Protein AF-A0AAW8RP45-F1 (afdb_monomer)

Mean predicted aligned error: 4.61 Å

Solvent-accessible surface area (backbone atoms only — not comparable to full-atom values): 5980 Å² total; per-residue (Å²): 107,70,71,54,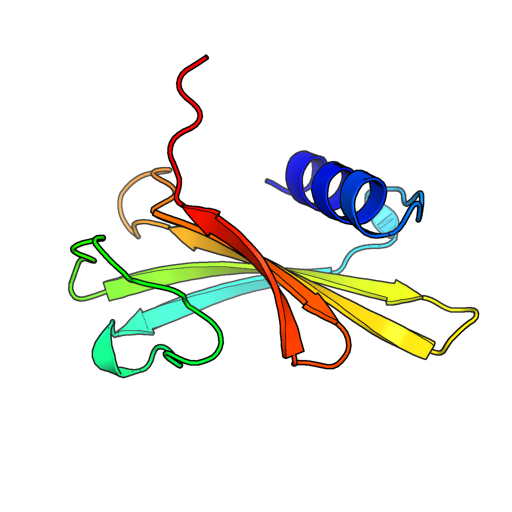44,49,48,51,46,27,76,78,70,68,51,86,78,58,79,88,65,50,47,78,50,75,49,76,45,48,52,89,74,57,56,66,84,67,50,83,55,91,87,62,89,73,60,70,58,33,26,37,42,38,37,38,38,64,43,86,86,82,69,45,45,35,36,34,38,37,36,26,44,76,89,49,93,50,53,60,30,36,34,34,26,49,74,88,36,67,78,47,72,47,68,56,75,80,92,125

Radius of gyration: 13.33 Å; Cα contacts (8 Å, |Δi|>4): 175; chains: 1; bounding box: 32×31×35 Å

Secondary structure (DSSP, 8-state):
-HHHHHHHHHHHH-----GGG-EEEEEEEEGGGS-TTTS--TT----SEEEEEEEEEE-TTT--EEEEEEEEESSSS-EEEEEEEETTEEEEEEES----

Sequence (100 aa):
MLHQAINILKEQTGIETIETDWGFESVTAEREELDPAIIQLSNTKLPALVMTHLYVYVDQKSGKDYVVYFLMDIHSEYEFTRGLLIEGKLQWYSNGESND

Structure (mmCIF, N/CA/C/O backbone):
data_AF-A0AAW8RP45-F1
#
_entry.id   AF-A0AAW8RP45-F1
#
loop_
_atom_site.group_PDB
_atom_site.id
_atom_site.type_symbol
_atom_site.label_atom_id
_atom_site.label_alt_id
_atom_site.label_comp_id
_atom_site.label_asym_id
_atom_site.label_entity_id
_atom_site.label_seq_id
_atom_site.pdbx_PDB_ins_code
_atom_site.Cartn_x
_atom_site.Cartn_y
_atom_site.Cartn_z
_atom_site.occupancy
_atom_site.B_iso_or_equiv
_atom_site.auth_seq_id
_atom_site.auth_comp_id
_atom_site.auth_asym_id
_atom_site.auth_atom_id
_atom_site.pdbx_PDB_model_num
ATOM 1 N N . MET A 1 1 ? 8.775 6.023 2.899 1.00 90.00 1 MET A N 1
ATOM 2 C CA . MET A 1 1 ? 7.543 5.314 2.501 1.00 90.00 1 MET A CA 1
ATOM 3 C C . MET A 1 1 ? 6.506 5.232 3.631 1.00 90.00 1 MET A C 1
ATOM 5 O O . MET A 1 1 ? 5.435 5.773 3.426 1.00 90.00 1 MET A O 1
ATOM 9 N N . LEU A 1 2 ? 6.785 4.688 4.833 1.00 95.56 2 LEU A N 1
ATOM 10 C CA . LEU A 1 2 ? 5.771 4.590 5.920 1.00 95.56 2 LEU A CA 1
ATOM 11 C C . LEU A 1 2 ? 5.042 5.913 6.238 1.00 95.56 2 LEU A C 1
ATOM 13 O O . LEU A 1 2 ? 3.820 5.961 6.221 1.00 95.56 2 LEU A O 1
ATOM 17 N N . HIS A 1 3 ? 5.776 7.010 6.447 1.00 96.19 3 HIS A N 1
ATOM 18 C CA . HIS A 1 3 ? 5.174 8.336 6.651 1.00 96.19 3 HIS A CA 1
ATOM 19 C C . HIS A 1 3 ? 4.255 8.770 5.496 1.00 96.19 3 HIS A C 1
ATOM 21 O O . HIS A 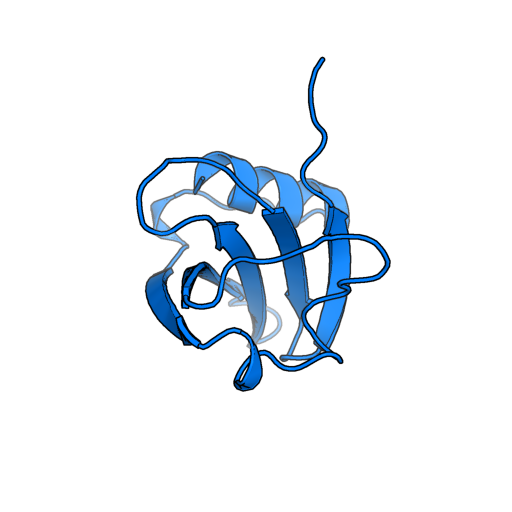1 3 ? 3.225 9.397 5.721 1.00 96.19 3 HIS A O 1
ATOM 27 N N . GLN A 1 4 ? 4.607 8.417 4.257 1.00 95.38 4 GLN A N 1
ATOM 28 C CA . GLN A 1 4 ? 3.756 8.689 3.101 1.00 95.38 4 GLN A CA 1
ATOM 29 C C . GLN A 1 4 ? 2.508 7.803 3.122 1.00 95.38 4 GLN A C 1
ATOM 31 O O . GLN A 1 4 ? 1.434 8.300 2.821 1.00 95.38 4 GLN A O 1
ATOM 36 N N . ALA A 1 5 ? 2.612 6.534 3.536 1.00 96.94 5 ALA A N 1
ATOM 37 C CA . ALA A 1 5 ? 1.451 5.659 3.709 1.00 96.94 5 ALA A CA 1
ATOM 38 C C . ALA A 1 5 ? 0.464 6.208 4.745 1.00 96.94 5 ALA A C 1
ATOM 40 O O . ALA A 1 5 ? -0.735 6.271 4.476 1.00 96.94 5 ALA A O 1
ATOM 41 N N . ILE A 1 6 ? 0.980 6.683 5.884 1.00 97.88 6 ILE A N 1
ATOM 42 C CA . ILE A 1 6 ? 0.185 7.349 6.923 1.00 97.88 6 ILE A CA 1
ATOM 43 C C . ILE A 1 6 ? -0.526 8.578 6.344 1.00 97.88 6 ILE A C 1
ATOM 45 O O . ILE A 1 6 ? -1.731 8.741 6.537 1.00 97.88 6 ILE A O 1
ATOM 49 N N . ASN A 1 7 ? 0.195 9.418 5.595 1.00 97.44 7 ASN A N 1
ATOM 50 C CA . ASN A 1 7 ? -0.386 10.608 4.975 1.00 97.44 7 ASN A CA 1
ATOM 51 C C . ASN A 1 7 ? -1.450 10.256 3.929 1.00 97.44 7 ASN A C 1
ATOM 53 O O . ASN A 1 7 ? -2.532 10.828 3.971 1.00 97.44 7 ASN A O 1
ATOM 57 N N . ILE A 1 8 ? -1.196 9.281 3.052 1.00 97.06 8 ILE A N 1
ATOM 58 C CA . ILE A 1 8 ? -2.164 8.817 2.046 1.00 97.06 8 ILE A CA 1
ATOM 59 C C . ILE A 1 8 ? -3.433 8.315 2.734 1.00 97.06 8 ILE A C 1
ATOM 61 O O . ILE A 1 8 ? -4.531 8.728 2.366 1.00 97.06 8 ILE A O 1
ATOM 65 N N . LEU A 1 9 ? -3.311 7.469 3.764 1.00 97.50 9 LEU A N 1
ATOM 66 C CA . LEU A 1 9 ? -4.478 6.986 4.500 1.00 97.50 9 LEU A CA 1
ATOM 67 C C . LEU A 1 9 ? -5.272 8.155 5.092 1.00 97.50 9 LEU A C 1
ATOM 69 O O . LEU A 1 9 ? -6.492 8.221 4.919 1.00 97.50 9 LEU A O 1
ATOM 73 N N . LYS A 1 10 ? -4.585 9.092 5.751 1.00 97.56 10 LYS A N 1
ATOM 74 C CA . LYS A 1 10 ? -5.207 10.267 6.362 1.00 97.56 10 LYS A CA 1
ATOM 75 C C . LYS A 1 10 ? -5.910 11.144 5.330 1.00 97.56 10 LYS A C 1
ATOM 77 O O . LYS A 1 10 ? -7.045 11.545 5.557 1.00 97.56 10 LYS A O 1
ATOM 82 N N . GLU A 1 11 ? -5.277 11.426 4.200 1.00 97.00 11 GLU A N 1
ATOM 83 C CA . GLU A 1 11 ? -5.844 12.271 3.147 1.00 97.00 11 GLU A CA 1
ATOM 84 C C . GLU A 1 11 ? -7.057 11.625 2.474 1.00 97.00 11 GLU A C 1
ATOM 86 O O . GLU A 1 11 ? -8.038 12.311 2.196 1.00 97.00 11 GLU A O 1
ATOM 91 N N . GLN A 1 12 ? -7.019 10.309 2.241 1.00 96.69 12 GLN A N 1
ATOM 92 C CA . GLN A 1 12 ? -8.093 9.607 1.536 1.00 96.69 12 GLN A CA 1
ATOM 93 C C . GLN A 1 12 ? -9.258 9.194 2.443 1.00 96.69 12 GLN A C 1
ATOM 95 O O . GLN A 1 12 ? -10.376 9.022 1.961 1.00 96.69 12 GLN A O 1
ATOM 100 N N . THR A 1 13 ? -9.026 9.012 3.747 1.00 95.19 13 THR A N 1
ATOM 101 C CA . THR A 1 13 ? -10.037 8.437 4.659 1.00 95.19 13 THR A CA 1
ATOM 102 C C . THR A 1 13 ? -10.301 9.270 5.914 1.00 95.19 13 THR A C 1
ATOM 104 O O . THR A 1 13 ? -11.293 9.036 6.602 1.00 95.19 13 THR A O 1
ATOM 107 N N . GLY A 1 14 ? -9.436 10.238 6.234 1.00 95.75 14 GLY A N 1
ATOM 108 C CA . GLY A 1 14 ? -9.484 11.011 7.478 1.00 95.75 14 GLY A CA 1
ATOM 109 C C . GLY A 1 14 ? -8.987 10.256 8.716 1.00 95.75 14 GLY A C 1
ATOM 110 O O . GLY A 1 14 ? -9.056 10.802 9.816 1.00 95.75 14 GLY A O 1
ATOM 111 N N . ILE A 1 15 ? -8.504 9.017 8.568 1.00 95.81 15 ILE A N 1
ATOM 112 C CA . ILE A 1 15 ? -8.008 8.205 9.684 1.00 95.81 15 ILE A CA 1
ATOM 113 C C . ILE A 1 15 ? -6.588 8.645 10.047 1.00 95.81 15 ILE A C 1
ATOM 115 O O . ILE A 1 15 ? -5.678 8.617 9.220 1.00 95.81 15 ILE A O 1
ATOM 119 N N . GLU A 1 16 ? -6.395 9.025 11.307 1.00 95.56 16 GLU A N 1
ATOM 120 C CA . GLU A 1 16 ? -5.077 9.321 11.864 1.00 95.56 16 GLU A CA 1
ATOM 121 C C . GLU A 1 16 ? -4.497 8.075 12.534 1.00 95.56 16 GLU A C 1
ATOM 123 O O . GLU A 1 16 ? -5.168 7.419 13.330 1.00 95.56 16 GLU A O 1
ATOM 128 N N . THR A 1 17 ? -3.245 7.761 12.208 1.00 96.00 17 THR A N 1
ATOM 129 C CA . THR A 1 17 ? -2.504 6.608 12.735 1.00 96.00 17 THR A CA 1
ATOM 130 C C . THR A 1 17 ? -1.080 7.021 13.083 1.00 96.00 17 THR A C 1
ATOM 132 O O . THR A 1 17 ? -0.589 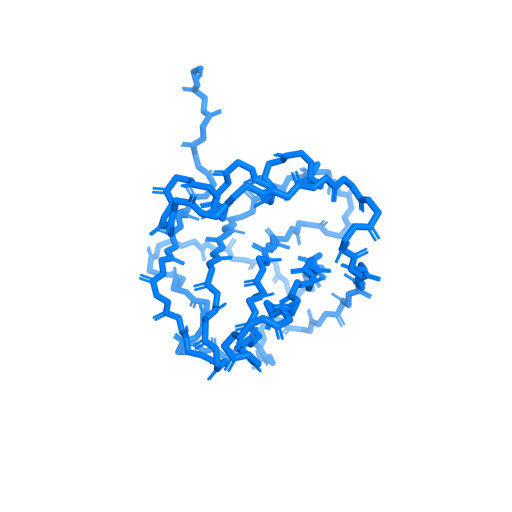8.058 12.6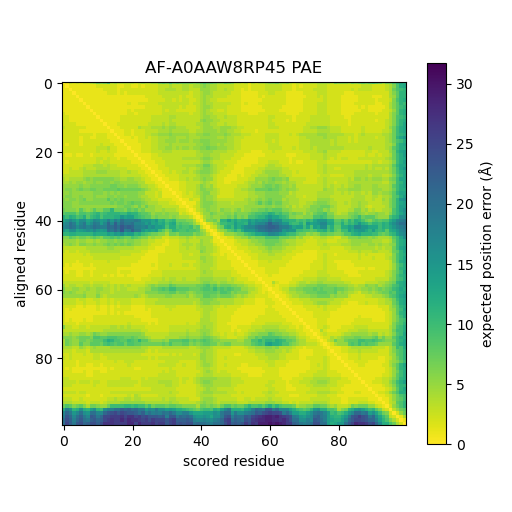25 1.00 96.00 17 THR A O 1
ATOM 135 N N . ILE A 1 18 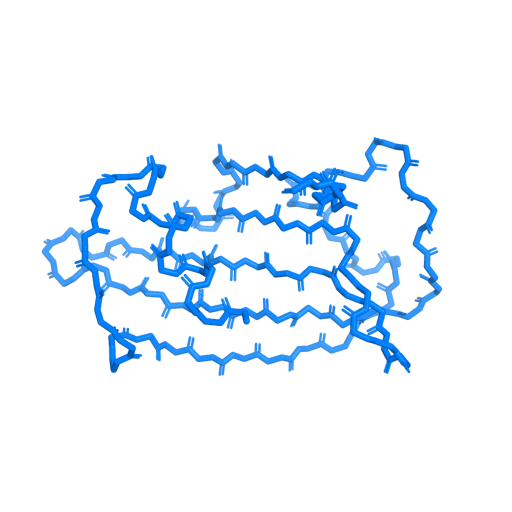? -0.418 6.209 13.898 1.00 95.69 18 ILE A N 1
ATOM 136 C CA . ILE A 1 18 ? 1.004 6.334 14.223 1.00 95.69 18 ILE A CA 1
ATOM 137 C C . ILE A 1 18 ? 1.779 5.145 13.657 1.00 95.69 18 ILE A C 1
ATOM 139 O O . ILE A 1 18 ? 1.201 4.119 13.320 1.00 95.69 18 ILE A O 1
ATOM 143 N N . GLU A 1 19 ? 3.105 5.256 13.576 1.00 95.62 19 GLU A N 1
ATOM 144 C CA . GLU A 1 19 ? 3.963 4.235 12.954 1.00 95.62 19 GLU A CA 1
ATOM 145 C C . GLU A 1 19 ? 3.755 2.817 13.507 1.00 95.62 19 GLU A C 1
ATOM 147 O O . GLU A 1 19 ? 3.800 1.850 12.752 1.00 95.62 19 GLU A O 1
ATOM 152 N N . THR A 1 20 ? 3.490 2.681 14.810 1.00 96.25 20 THR A N 1
ATOM 153 C CA . THR A 1 20 ? 3.310 1.378 15.471 1.00 96.25 20 THR A CA 1
ATOM 154 C C . THR A 1 20 ? 2.005 0.672 15.115 1.00 96.25 20 THR A C 1
ATOM 156 O O . THR A 1 20 ? 1.850 -0.498 15.453 1.00 96.25 20 THR A O 1
ATOM 159 N N . ASP A 1 21 ? 1.071 1.363 14.458 1.00 95.94 21 ASP A N 1
ATOM 160 C CA . ASP A 1 21 ? -0.208 0.787 14.033 1.00 95.94 21 ASP A CA 1
ATOM 161 C C . ASP A 1 21 ? -0.079 -0.043 12.745 1.00 95.94 21 ASP A C 1
ATOM 163 O O . ASP A 1 21 ? -1.024 -0.732 12.359 1.00 95.94 21 ASP A O 1
ATOM 167 N N . TRP A 1 22 ? 1.069 0.034 12.064 1.00 97.62 22 TRP A N 1
ATOM 168 C CA . TRP A 1 22 ? 1.246 -0.488 10.714 1.00 97.62 22 TRP A CA 1
ATOM 169 C C . TRP A 1 22 ? 2.106 -1.748 10.668 1.00 97.62 22 TRP A C 1
ATOM 171 O O . TRP A 1 22 ? 3.187 -1.824 11.253 1.00 97.62 22 TRP A O 1
ATOM 181 N N . GLY A 1 23 ? 1.648 -2.716 9.879 1.00 97.56 23 GLY A N 1
ATOM 182 C CA . GLY A 1 23 ? 2.474 -3.795 9.352 1.00 97.56 23 GLY A CA 1
ATOM 183 C C . GLY A 1 23 ? 3.194 -3.359 8.076 1.00 97.56 23 GLY A C 1
ATOM 184 O O . GLY A 1 23 ? 2.713 -2.492 7.344 1.00 97.56 23 GLY A O 1
ATOM 185 N N . PHE A 1 24 ? 4.339 -3.978 7.799 1.00 97.06 24 PHE A N 1
ATOM 186 C CA . PHE A 1 24 ? 5.098 -3.756 6.573 1.00 97.06 24 PHE A CA 1
ATOM 187 C C . PHE A 1 24 ? 5.539 -5.082 5.959 1.00 97.06 24 PHE A C 1
ATOM 189 O O . PHE A 1 24 ? 6.125 -5.921 6.643 1.00 97.06 24 PHE A O 1
ATOM 196 N N . GLU A 1 25 ? 5.313 -5.220 4.657 1.00 96.31 25 GLU A N 1
ATOM 197 C CA . GLU A 1 25 ? 5.800 -6.325 3.839 1.00 96.31 25 GLU A CA 1
ATOM 198 C C . GLU A 1 25 ? 6.398 -5.785 2.536 1.00 96.31 25 GLU A C 1
ATOM 200 O O . GLU A 1 25 ? 6.008 -4.729 2.041 1.00 96.31 25 GLU A O 1
ATOM 205 N N . SER A 1 26 ? 7.362 -6.508 1.970 1.00 94.44 26 SER A N 1
ATOM 206 C CA . SER A 1 26 ? 7.923 -6.194 0.656 1.00 94.44 26 SER A CA 1
ATOM 207 C C . SER A 1 26 ? 8.039 -7.466 -0.165 1.00 94.44 26 SER A C 1
ATOM 209 O O . SER A 1 26 ? 8.530 -8.484 0.329 1.00 94.44 26 SER A O 1
ATOM 211 N N . VAL A 1 27 ? 7.554 -7.413 -1.403 1.00 93.38 27 VAL A N 1
ATOM 212 C CA . VAL A 1 27 ? 7.482 -8.566 -2.303 1.00 93.38 27 VAL A CA 1
ATOM 213 C C . VAL A 1 27 ? 8.017 -8.177 -3.671 1.00 93.38 27 VAL A C 1
ATOM 215 O O . VAL A 1 27 ? 7.671 -7.130 -4.212 1.00 93.38 27 VAL A O 1
ATOM 218 N N . THR A 1 28 ? 8.853 -9.032 -4.245 1.00 94.19 28 THR A N 1
ATOM 219 C CA . THR A 1 28 ? 9.307 -8.913 -5.632 1.00 94.19 28 THR A CA 1
ATOM 220 C C . THR A 1 28 ? 8.439 -9.800 -6.520 1.00 94.19 28 THR A C 1
ATOM 222 O O . THR A 1 28 ? 8.191 -10.947 -6.156 1.00 94.19 28 THR A O 1
ATOM 225 N N . ALA A 1 29 ? 7.991 -9.282 -7.662 1.00 91.69 29 ALA A N 1
ATOM 226 C CA . ALA A 1 29 ? 7.131 -10.002 -8.601 1.00 91.69 29 ALA A CA 1
ATOM 227 C C . ALA A 1 29 ? 7.507 -9.685 -10.048 1.00 91.69 29 ALA A C 1
ATOM 229 O O . ALA A 1 29 ? 7.990 -8.583 -10.350 1.00 91.69 29 ALA A O 1
ATOM 230 N N . GLU A 1 30 ? 7.277 -10.643 -10.944 1.00 91.06 30 GLU A N 1
ATOM 231 C CA . GLU A 1 30 ? 7.374 -10.373 -12.376 1.00 91.06 30 GLU A CA 1
ATOM 232 C C . GLU A 1 30 ? 6.236 -9.439 -12.796 1.00 91.06 30 GLU A C 1
ATOM 234 O O . GLU A 1 30 ? 5.126 -9.478 -12.261 1.00 91.06 30 GLU A O 1
ATOM 239 N N . ARG A 1 31 ? 6.494 -8.572 -13.773 1.00 87.00 31 ARG A N 1
ATOM 240 C CA . ARG A 1 31 ? 5.502 -7.607 -14.265 1.00 87.00 31 ARG A CA 1
ATOM 241 C C . ARG A 1 31 ? 4.211 -8.291 -14.721 1.00 87.00 31 ARG A C 1
ATOM 243 O O . ARG A 1 31 ? 3.130 -7.730 -14.575 1.00 87.00 31 ARG A O 1
ATOM 250 N N . GLU A 1 32 ? 4.334 -9.479 -15.298 1.00 86.62 32 GLU A N 1
ATOM 251 C CA . GLU A 1 32 ? 3.238 -10.305 -15.794 1.00 86.62 32 GLU A CA 1
ATOM 252 C C . GLU A 1 32 ? 2.352 -10.875 -14.669 1.00 86.62 32 GLU A C 1
ATOM 254 O O . GLU A 1 32 ? 1.215 -11.259 -14.939 1.00 86.62 32 GLU A O 1
ATOM 259 N N . GLU A 1 33 ? 2.837 -10.899 -13.424 1.00 87.56 33 GLU A N 1
ATOM 260 C CA . GLU A 1 33 ? 2.098 -11.363 -12.240 1.00 87.56 33 GLU A CA 1
ATOM 261 C C . GLU A 1 33 ? 1.284 -10.245 -11.571 1.00 87.56 33 GLU A C 1
ATOM 263 O O . GLU A 1 33 ? 0.482 -10.510 -10.673 1.00 87.56 33 GLU A O 1
ATOM 268 N N . LEU A 1 34 ? 1.471 -8.989 -11.992 1.00 87.25 34 LEU A N 1
ATOM 269 C CA . LEU A 1 34 ? 0.752 -7.853 -11.424 1.00 87.25 34 LEU A CA 1
ATOM 270 C C . LEU A 1 34 ? -0.717 -7.871 -11.844 1.00 87.25 34 LEU A C 1
ATOM 272 O O . LEU A 1 34 ? -1.041 -7.930 -13.031 1.00 87.25 34 LEU A O 1
ATOM 276 N N . ASP A 1 35 ? -1.612 -7.731 -10.866 1.00 87.00 35 ASP A N 1
ATOM 277 C CA . ASP A 1 35 ? -3.043 -7.624 -11.129 1.00 87.00 35 ASP A CA 1
ATOM 278 C C . ASP A 1 35 ? -3.372 -6.248 -11.748 1.00 87.00 35 ASP A C 1
ATOM 280 O O . ASP A 1 35 ? -3.234 -5.219 -11.071 1.00 87.00 35 ASP A O 1
ATOM 284 N N . PRO A 1 36 ? -3.847 -6.189 -13.008 1.00 83.06 36 PRO A N 1
ATOM 285 C CA . PRO A 1 36 ? -4.192 -4.930 -13.664 1.00 83.06 36 PRO A CA 1
ATOM 286 C C . PRO A 1 36 ? -5.403 -4.224 -13.033 1.00 83.06 36 PRO A C 1
ATOM 288 O O . PRO A 1 36 ? -5.615 -3.040 -13.290 1.00 83.06 36 PRO A O 1
ATOM 291 N N . ALA A 1 37 ? -6.211 -4.912 -12.217 1.00 83.19 37 ALA A N 1
ATOM 292 C CA . ALA A 1 37 ? -7.292 -4.284 -11.459 1.00 83.19 37 ALA A CA 1
ATOM 293 C C . ALA A 1 37 ? -6.764 -3.444 -10.284 1.00 83.19 37 ALA A C 1
ATOM 295 O O . ALA A 1 37 ? -7.423 -2.488 -9.867 1.00 83.19 37 ALA A O 1
ATOM 296 N N . ILE A 1 38 ? -5.580 -3.788 -9.768 1.00 82.00 38 ILE A N 1
ATOM 297 C CA . ILE A 1 38 ? -4.930 -3.114 -8.641 1.00 82.00 38 ILE A CA 1
ATOM 298 C C . ILE A 1 38 ? -3.895 -2.109 -9.144 1.00 82.00 38 ILE A C 1
ATOM 300 O O . ILE A 1 38 ? -3.872 -0.970 -8.689 1.00 82.00 38 ILE A O 1
ATOM 304 N N . ILE A 1 39 ? -3.067 -2.492 -10.114 1.00 79.75 39 ILE A N 1
ATOM 305 C CA . ILE A 1 39 ? -2.014 -1.628 -10.642 1.00 79.75 39 ILE A CA 1
ATOM 306 C C . ILE A 1 39 ? -2.510 -0.961 -11.930 1.00 79.75 39 ILE A C 1
ATOM 308 O O . ILE A 1 39 ? -2.499 -1.546 -13.013 1.00 79.75 39 ILE A O 1
ATOM 312 N N . GLN A 1 40 ? -2.936 0.299 -11.817 1.00 73.69 40 GLN A N 1
ATOM 313 C CA . GLN A 1 40 ? -3.397 1.109 -12.950 1.00 73.69 40 GLN A CA 1
ATOM 314 C C . GLN A 1 40 ? -2.209 1.597 -13.793 1.00 73.69 40 GLN A C 1
ATOM 316 O O . GLN A 1 40 ? -1.720 2.713 -13.651 1.00 73.69 40 GLN A O 1
ATOM 321 N N . LEU A 1 41 ? -1.734 0.738 -14.697 1.00 66.00 41 LEU A N 1
ATOM 322 C CA . LEU A 1 41 ? -0.531 0.957 -15.514 1.00 66.00 41 LEU A CA 1
ATOM 323 C C . LEU A 1 41 ? -0.754 1.754 -16.797 1.00 66.00 41 LEU A C 1
ATOM 325 O O . LEU A 1 41 ? 0.087 1.699 -17.697 1.00 66.00 41 LEU A O 1
ATOM 329 N N . SER A 1 42 ? -1.866 2.478 -16.928 1.00 58.34 42 SER A N 1
ATOM 330 C CA . SER A 1 42 ? -2.144 3.248 -18.138 1.00 58.34 42 SER A CA 1
ATOM 331 C C . SER A 1 42 ? -1.054 4.310 -18.336 1.00 58.34 42 SER A C 1
ATOM 333 O O . SER A 1 42 ? -1.128 5.388 -17.751 1.00 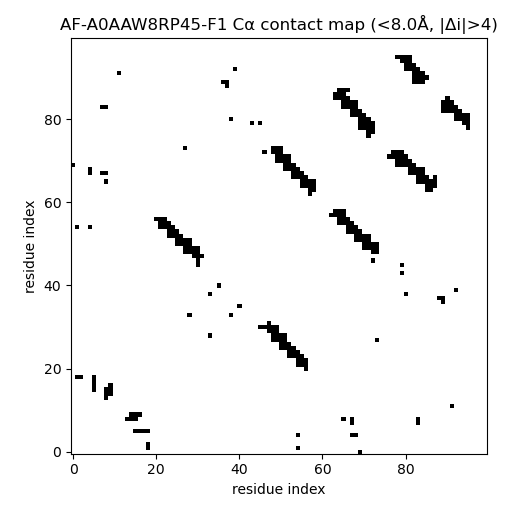58.34 42 SER A O 1
ATOM 335 N N . ASN A 1 43 ? -0.062 3.972 -19.171 1.00 57.62 43 ASN A N 1
ATOM 336 C CA . ASN A 1 43 ? 1.093 4.749 -19.648 1.00 57.62 43 ASN A CA 1
ATOM 337 C C . ASN A 1 43 ? 2.472 4.496 -18.998 1.00 57.62 43 ASN A C 1
ATOM 339 O O . ASN A 1 43 ? 3.442 5.092 -19.466 1.00 57.62 43 ASN A O 1
ATOM 343 N N . THR A 1 44 ? 2.628 3.576 -18.038 1.00 66.50 44 THR A N 1
ATOM 344 C CA . THR A 1 44 ? 3.943 3.318 -17.404 1.00 66.50 44 THR A CA 1
ATOM 345 C C . THR A 1 44 ? 4.603 2.052 -17.957 1.00 66.50 44 THR A C 1
ATOM 347 O O . THR A 1 44 ? 4.084 0.946 -17.810 1.00 66.50 44 THR A O 1
ATOM 350 N N . LYS A 1 45 ? 5.779 2.183 -18.589 1.00 76.94 45 LYS A N 1
ATOM 351 C CA . LYS A 1 45 ? 6.610 1.023 -18.960 1.00 76.94 45 LYS A CA 1
ATOM 352 C C . LYS A 1 45 ? 7.340 0.506 -17.722 1.00 76.94 45 LYS A C 1
ATOM 354 O O . LYS A 1 45 ? 8.369 1.057 -17.348 1.00 76.94 45 LYS A O 1
ATOM 359 N N . LEU A 1 46 ? 6.819 -0.558 -17.120 1.00 85.12 46 LEU A N 1
ATOM 360 C CA . LEU A 1 46 ? 7.503 -1.251 -16.030 1.00 85.12 46 LEU A CA 1
ATOM 361 C C . LEU A 1 46 ? 8.654 -2.139 -16.539 1.00 85.12 46 LEU A C 1
ATOM 363 O O . LEU A 1 46 ? 8.536 -2.708 -17.636 1.00 85.12 46 LEU A O 1
ATOM 367 N N . PRO A 1 47 ? 9.729 -2.304 -15.743 1.00 89.56 47 PRO A N 1
ATOM 368 C CA . PRO A 1 47 ? 10.732 -3.346 -15.957 1.00 89.56 47 PRO A CA 1
ATOM 369 C C . PRO A 1 47 ? 10.118 -4.744 -15.786 1.00 89.56 47 PRO A C 1
ATOM 371 O O . PRO A 1 47 ? 8.992 -4.886 -15.320 1.00 89.56 47 PRO A O 1
ATOM 374 N N . ALA A 1 48 ? 10.858 -5.786 -16.179 1.00 90.62 48 ALA A N 1
ATOM 375 C CA . ALA A 1 48 ? 10.392 -7.175 -16.081 1.00 90.62 48 ALA A CA 1
ATOM 376 C C . ALA A 1 48 ? 10.180 -7.638 -14.631 1.00 90.62 48 ALA A C 1
ATOM 378 O O . ALA A 1 48 ? 9.308 -8.458 -14.375 1.00 90.62 48 ALA A O 1
ATOM 379 N N . LEU A 1 49 ? 10.961 -7.099 -13.695 1.00 93.44 49 LEU A N 1
ATOM 380 C CA . LEU A 1 49 ? 10.911 -7.435 -12.279 1.00 93.44 49 LEU A CA 1
ATOM 381 C C . LEU A 1 49 ? 10.718 -6.147 -11.481 1.00 93.44 49 LEU A C 1
ATOM 383 O O . LEU A 1 49 ? 11.438 -5.171 -11.699 1.00 93.44 49 LEU A O 1
ATOM 387 N N . VAL A 1 50 ? 9.745 -6.146 -10.579 1.00 92.31 50 VAL A N 1
ATOM 388 C CA . VAL A 1 50 ? 9.371 -4.991 -9.753 1.00 92.31 50 VAL A CA 1
ATOM 389 C C . VAL A 1 50 ? 9.290 -5.396 -8.287 1.00 92.31 50 VAL A C 1
ATOM 391 O O . VAL A 1 50 ? 9.118 -6.571 -7.963 1.00 92.31 50 VAL A O 1
ATOM 394 N N . MET A 1 51 ? 9.403 -4.422 -7.391 1.00 94.31 51 MET A N 1
ATOM 395 C CA . MET A 1 51 ? 9.217 -4.608 -5.954 1.00 94.31 51 MET A CA 1
ATOM 396 C C . MET A 1 51 ? 7.982 -3.842 -5.496 1.00 94.31 51 MET A C 1
ATOM 398 O O . MET A 1 51 ? 7.779 -2.702 -5.893 1.00 94.31 51 MET A O 1
ATOM 402 N N . THR A 1 52 ? 7.164 -4.446 -4.645 1.00 93.50 52 THR A N 1
ATOM 403 C CA . THR A 1 52 ? 6.000 -3.796 -4.044 1.00 93.50 52 THR A CA 1
ATOM 404 C C . THR A 1 52 ? 6.194 -3.715 -2.542 1.00 93.50 52 THR A C 1
ATOM 406 O O . THR A 1 52 ? 6.274 -4.741 -1.872 1.00 93.50 52 THR A O 1
ATOM 409 N N . HIS A 1 53 ? 6.254 -2.497 -2.015 1.00 95.38 53 HIS A N 1
ATOM 410 C CA . HIS A 1 53 ? 6.191 -2.232 -0.582 1.00 95.38 53 HIS A CA 1
ATOM 411 C C . HIS A 1 53 ? 4.726 -2.123 -0.168 1.00 95.38 53 HIS A C 1
ATOM 413 O O . HIS A 1 53 ? 4.005 -1.285 -0.703 1.00 95.38 53 HIS A O 1
ATOM 419 N N . LEU A 1 54 ? 4.298 -2.941 0.786 1.00 96.12 54 LEU A N 1
ATOM 420 C CA . LEU A 1 54 ? 2.939 -3.003 1.310 1.00 96.12 54 LEU A CA 1
ATOM 421 C C . LEU A 1 54 ? 2.938 -2.543 2.765 1.00 96.12 54 LEU A C 1
ATOM 423 O O . LEU A 1 54 ? 3.613 -3.121 3.614 1.00 96.12 54 LEU A O 1
ATOM 427 N N . TYR A 1 55 ? 2.158 -1.510 3.054 1.00 98.00 55 TYR A N 1
ATOM 428 C CA . TYR A 1 55 ? 1.890 -1.035 4.403 1.00 98.00 55 TYR A CA 1
ATOM 429 C C . TYR A 1 55 ? 0.451 -1.370 4.755 1.00 98.00 55 TYR A C 1
ATOM 431 O O . TYR A 1 55 ? -0.471 -0.923 4.073 1.00 98.00 55 TYR A O 1
ATOM 439 N N . VAL A 1 56 ? 0.265 -2.162 5.806 1.00 97.81 56 VAL A N 1
ATOM 440 C CA . VAL A 1 56 ? -1.038 -2.704 6.197 1.00 97.81 56 VAL A CA 1
ATOM 441 C C . VAL A 1 56 ? -1.482 -2.073 7.506 1.00 97.81 56 VAL A C 1
ATOM 443 O O . VAL A 1 56 ? -0.755 -2.112 8.496 1.00 97.81 56 VAL A O 1
ATOM 446 N N . TYR A 1 57 ? -2.694 -1.539 7.517 1.00 97.81 57 TYR A N 1
ATOM 447 C CA . TYR A 1 57 ? -3.373 -1.043 8.704 1.00 97.81 57 TYR A CA 1
ATOM 448 C C . TYR A 1 57 ? -4.743 -1.711 8.821 1.00 97.81 57 TYR A C 1
ATOM 450 O O . TYR A 1 57 ? -5.458 -1.861 7.832 1.00 97.81 57 TYR A O 1
ATOM 458 N N . VAL A 1 58 ? -5.123 -2.101 10.037 1.00 96.56 58 VAL A N 1
ATOM 459 C CA . VAL A 1 58 ? -6.454 -2.643 10.327 1.00 96.56 58 VAL A CA 1
ATOM 460 C C . VAL A 1 58 ? -7.140 -1.710 11.312 1.00 96.56 58 VAL A C 1
ATOM 462 O O . VAL A 1 58 ? -6.692 -1.565 12.452 1.00 96.56 58 VAL A O 1
ATOM 465 N N . ASP A 1 59 ? -8.243 -1.089 10.891 1.00 94.75 59 ASP A N 1
ATOM 466 C CA . ASP A 1 59 ? -9.036 -0.259 11.794 1.00 94.75 59 ASP A CA 1
ATOM 467 C C . ASP A 1 59 ? -9.725 -1.147 12.830 1.00 94.75 59 ASP A C 1
ATOM 469 O O . ASP A 1 59 ? -10.628 -1.923 12.518 1.00 94.75 59 ASP A O 1
ATOM 473 N N . GLN A 1 60 ? -9.338 -0.997 14.094 1.00 90.88 60 GLN A N 1
ATOM 474 C CA . GLN A 1 60 ? -9.887 -1.789 15.193 1.00 90.88 60 GLN A CA 1
ATOM 475 C C . GLN A 1 60 ? -11.385 -1.546 15.428 1.00 90.88 60 GLN A C 1
ATOM 477 O O . GLN A 1 60 ? -12.043 -2.383 16.043 1.00 90.88 60 GLN A O 1
ATOM 482 N N . LYS A 1 61 ? -11.939 -0.412 14.973 1.00 90.56 61 LYS A N 1
ATOM 483 C CA . LYS A 1 61 ? -13.362 -0.097 15.163 1.00 90.56 61 LYS A CA 1
ATOM 484 C C . LYS A 1 61 ? -14.243 -0.752 14.110 1.00 90.56 61 LYS A C 1
ATOM 486 O O . LYS A 1 61 ? -15.256 -1.354 14.460 1.00 90.56 61 LYS A O 1
ATOM 491 N N . SER A 1 62 ? -13.898 -0.595 12.834 1.00 92.12 62 SER A N 1
ATOM 492 C CA . SER A 1 62 ? -14.685 -1.146 11.726 1.00 92.12 62 SER A CA 1
ATOM 493 C C . SER A 1 62 ? -14.263 -2.557 11.313 1.00 92.12 62 SER A C 1
ATOM 495 O O . SER A 1 62 ? -15.033 -3.232 10.635 1.00 92.12 62 SER A O 1
ATOM 497 N N . GLY A 1 63 ? -13.071 -3.005 11.715 1.00 93.12 63 GLY A N 1
ATOM 498 C CA . GLY A 1 63 ? -12.468 -4.264 11.276 1.00 93.12 63 GLY A CA 1
ATOM 499 C C . GLY A 1 63 ? -11.959 -4.235 9.833 1.00 93.12 63 GLY A C 1
ATOM 500 O O . GLY A 1 63 ? -11.577 -5.281 9.318 1.00 93.12 63 GLY A O 1
ATOM 501 N N . LYS A 1 64 ? -11.974 -3.069 9.175 1.00 96.06 64 LYS A N 1
ATOM 502 C CA . LYS A 1 64 ? -11.556 -2.921 7.779 1.00 96.06 64 LYS A CA 1
ATOM 503 C C . LYS A 1 64 ? -10.041 -2.931 7.643 1.00 96.06 64 LYS A C 1
ATOM 505 O O . LYS A 1 64 ? -9.342 -2.274 8.418 1.00 96.06 64 LYS A O 1
ATOM 510 N N . ASP A 1 65 ? -9.562 -3.626 6.620 1.00 96.00 65 ASP A N 1
ATOM 511 C CA . ASP A 1 65 ? -8.178 -3.587 6.172 1.00 96.00 65 ASP A CA 1
ATOM 512 C C . ASP A 1 65 ? -7.947 -2.447 5.180 1.00 96.00 65 ASP A C 1
ATOM 514 O O . ASP A 1 65 ? -8.738 -2.182 4.268 1.00 96.00 65 ASP A O 1
ATOM 518 N N . TYR A 1 66 ? -6.813 -1.790 5.375 1.00 97.94 66 TYR A N 1
ATOM 519 C CA . TYR A 1 66 ? -6.290 -0.739 4.530 1.00 97.94 66 TYR A CA 1
ATOM 520 C C . TYR A 1 66 ? -4.876 -1.136 4.140 1.00 97.94 66 TYR A C 1
ATOM 522 O O . TYR A 1 66 ? -4.036 -1.398 5.004 1.00 97.94 66 TYR A O 1
ATOM 530 N N . VAL A 1 67 ? -4.602 -1.166 2.841 1.00 97.62 67 VAL A N 1
ATOM 531 C CA . VAL A 1 67 ? -3.265 -1.463 2.329 1.00 97.62 67 VAL A CA 1
ATOM 532 C C . VAL A 1 67 ? -2.820 -0.317 1.449 1.00 97.62 67 VAL A C 1
ATOM 534 O O . VAL A 1 67 ? -3.424 -0.058 0.410 1.00 97.62 67 VAL A O 1
ATOM 537 N N . VAL A 1 68 ? -1.751 0.362 1.851 1.00 97.19 68 VAL A N 1
ATOM 538 C CA . VAL A 1 68 ? -1.053 1.295 0.970 1.00 97.19 68 VAL A CA 1
ATOM 539 C C . VAL A 1 68 ? 0.092 0.548 0.312 1.00 97.19 68 VAL A C 1
ATOM 541 O O . VAL A 1 68 ? 0.964 0.022 1.003 1.00 97.19 68 VAL A O 1
ATOM 544 N N . TYR A 1 69 ? 0.096 0.509 -1.015 1.00 95.31 69 TYR A N 1
ATOM 545 C CA . TYR A 1 69 ? 1.177 -0.099 -1.779 1.00 95.31 69 TYR A CA 1
ATOM 546 C C . TYR A 1 69 ? 2.013 0.961 -2.494 1.00 95.31 69 TYR A C 1
ATOM 548 O O . TYR A 1 69 ? 1.487 1.982 -2.938 1.00 95.31 69 TYR A O 1
ATOM 556 N N . PHE A 1 70 ? 3.304 0.677 -2.649 1.00 94.12 70 PHE A N 1
ATOM 557 C CA . PHE A 1 70 ? 4.231 1.408 -3.508 1.00 94.12 70 PHE A CA 1
ATOM 558 C C . PHE A 1 70 ? 4.906 0.408 -4.437 1.00 94.12 70 PHE A C 1
ATOM 560 O O . PHE A 1 70 ? 5.599 -0.497 -3.973 1.00 94.12 70 PHE A O 1
ATOM 567 N N . LEU A 1 71 ? 4.695 0.563 -5.739 1.00 92.50 71 LEU A N 1
ATOM 568 C CA . LEU A 1 71 ? 5.360 -0.219 -6.767 1.00 92.50 71 LEU A CA 1
ATOM 569 C C . LEU A 1 71 ? 6.652 0.485 -7.163 1.00 92.50 71 LEU A C 1
ATOM 571 O O . LEU A 1 71 ? 6.632 1.637 -7.590 1.00 92.50 71 LEU A O 1
ATOM 575 N N . MET A 1 72 ? 7.763 -0.217 -7.038 1.00 92.19 72 MET A N 1
ATOM 576 C CA . MET A 1 72 ? 9.106 0.325 -7.130 1.00 92.19 72 MET A CA 1
ATOM 577 C C . MET A 1 72 ? 9.988 -0.491 -8.065 1.00 92.19 72 MET A C 1
ATOM 579 O O . MET A 1 72 ? 9.745 -1.671 -8.341 1.00 92.19 72 MET A O 1
ATOM 583 N N . ASP A 1 73 ? 11.054 0.152 -8.520 1.00 90.94 73 ASP A N 1
ATOM 584 C CA . ASP A 1 73 ? 12.185 -0.522 -9.134 1.00 90.94 73 ASP A CA 1
ATOM 585 C C . ASP A 1 73 ? 12.947 -1.356 -8.089 1.00 90.94 73 ASP A C 1
ATOM 587 O O . ASP A 1 73 ? 12.982 -1.036 -6.902 1.00 90.94 73 ASP A O 1
ATOM 591 N N . ILE A 1 74 ? 13.544 -2.464 -8.524 1.00 91.50 74 ILE A N 1
ATOM 592 C CA . ILE A 1 74 ? 14.255 -3.394 -7.630 1.00 91.50 74 ILE A CA 1
ATOM 593 C C . ILE A 1 74 ? 15.712 -2.990 -7.369 1.00 91.50 74 ILE A C 1
ATOM 595 O O . ILE A 1 74 ? 16.351 -3.513 -6.457 1.00 91.50 74 ILE A O 1
ATOM 599 N N . HIS A 1 75 ? 16.270 -2.117 -8.207 1.00 87.38 75 HIS A N 1
ATOM 600 C CA . HIS A 1 75 ? 17.674 -1.711 -8.174 1.00 87.38 75 HIS A CA 1
ATOM 601 C C . HIS A 1 75 ? 17.849 -0.249 -7.754 1.00 87.38 75 HIS A C 1
ATOM 603 O O . HIS A 1 75 ? 18.975 0.202 -7.542 1.00 87.38 75 HIS A O 1
ATOM 609 N N . SER A 1 76 ? 16.751 0.491 -7.630 1.00 84.06 76 SER A N 1
ATOM 610 C CA . SER A 1 76 ? 16.719 1.897 -7.256 1.00 84.06 76 SER A CA 1
ATOM 611 C C . SER A 1 76 ? 15.529 2.190 -6.346 1.00 84.06 76 SER A C 1
ATOM 613 O O . SER A 1 76 ? 14.605 1.396 -6.226 1.00 84.06 76 SER A O 1
ATOM 615 N N . GLU A 1 77 ? 15.529 3.358 -5.708 1.00 79.19 77 GLU A N 1
ATOM 616 C CA . GLU A 1 77 ? 14.394 3.823 -4.897 1.00 79.19 77 GLU A CA 1
ATOM 617 C C . GLU A 1 77 ? 13.295 4.487 -5.750 1.00 79.19 77 GLU A C 1
ATOM 619 O O . GLU A 1 77 ? 12.492 5.267 -5.242 1.00 79.19 77 GLU A O 1
ATOM 624 N N . TYR A 1 78 ? 13.269 4.223 -7.062 1.00 88.00 78 TYR A N 1
ATOM 625 C CA . TYR A 1 78 ? 12.305 4.833 -7.970 1.00 88.00 78 TYR A CA 1
ATOM 626 C C . TYR A 1 78 ? 10.914 4.207 -7.802 1.00 88.00 78 TYR A C 1
ATOM 628 O O . TYR A 1 78 ? 10.746 2.997 -7.953 1.00 88.00 78 TYR A O 1
ATOM 636 N N . GLU A 1 79 ? 9.917 5.043 -7.510 1.00 90.50 79 GLU A N 1
ATOM 637 C CA . GLU A 1 79 ? 8.503 4.671 -7.401 1.00 90.50 79 GLU A CA 1
ATOM 638 C C . GLU A 1 79 ? 7.809 4.833 -8.761 1.00 90.50 79 GLU A C 1
ATOM 640 O O . GLU A 1 79 ? 7.785 5.920 -9.334 1.00 90.50 79 GLU A O 1
ATOM 645 N N . PHE A 1 80 ? 7.198 3.761 -9.265 1.00 89.06 80 PHE A N 1
ATOM 646 C CA . PHE A 1 80 ? 6.390 3.779 -10.485 1.00 89.06 80 PHE A CA 1
ATOM 647 C C . PHE A 1 80 ? 4.954 4.238 -10.222 1.00 89.06 80 PHE A C 1
ATOM 649 O O . PHE A 1 80 ? 4.365 4.980 -11.009 1.00 89.06 80 PHE A O 1
ATOM 656 N N . THR A 1 81 ? 4.355 3.740 -9.144 1.00 90.62 81 THR A N 1
ATOM 657 C CA . THR A 1 81 ? 2.976 4.044 -8.755 1.00 90.62 81 THR A CA 1
ATOM 658 C C . THR A 1 81 ? 2.754 3.673 -7.299 1.00 90.62 81 THR A C 1
ATOM 660 O O . THR A 1 81 ? 3.479 2.863 -6.723 1.00 90.62 81 THR A O 1
ATOM 663 N N . ARG A 1 82 ? 1.704 4.234 -6.721 1.00 93.62 82 ARG A N 1
ATOM 664 C CA . ARG A 1 82 ? 1.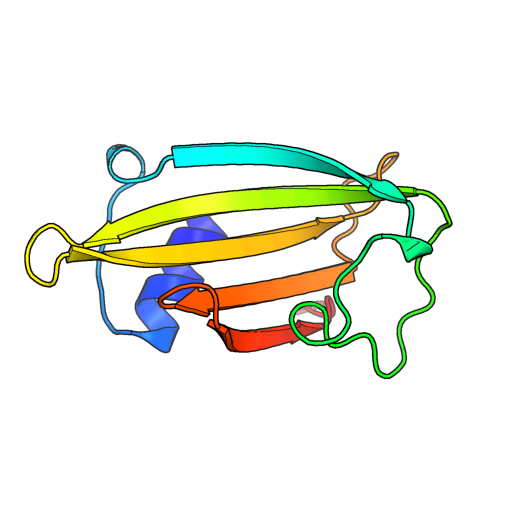224 3.941 -5.380 1.00 93.62 82 ARG A CA 1
ATOM 665 C C . ARG A 1 82 ? -0.289 3.917 -5.367 1.00 93.62 82 ARG A C 1
ATOM 667 O O . ARG A 1 82 ? -0.937 4.533 -6.216 1.00 93.62 82 ARG A O 1
ATOM 674 N N . GLY A 1 83 ? -0.857 3.264 -4.371 1.00 94.75 83 GLY A N 1
ATOM 675 C CA . GLY A 1 83 ? -2.298 3.267 -4.203 1.00 94.75 83 GLY A CA 1
ATOM 676 C C . GLY A 1 83 ? -2.750 2.807 -2.837 1.00 94.75 83 GLY A C 1
ATOM 677 O O . GLY A 1 83 ? -1.959 2.354 -2.014 1.00 94.75 83 GLY A O 1
ATOM 678 N N . LEU A 1 84 ? -4.049 2.964 -2.617 1.00 96.94 84 LEU A N 1
ATOM 679 C CA . LEU A 1 84 ? -4.758 2.571 -1.415 1.00 96.94 84 LEU A CA 1
ATOM 680 C C . LEU A 1 84 ? -5.816 1.534 -1.786 1.00 96.94 84 LEU A C 1
ATOM 682 O O . LEU A 1 84 ? -6.739 1.804 -2.565 1.00 96.94 84 LEU A O 1
ATOM 686 N N . LEU A 1 85 ? -5.683 0.363 -1.178 1.00 96.62 85 LEU A N 1
ATOM 687 C CA . LEU A 1 85 ? -6.691 -0.680 -1.158 1.00 96.62 85 LEU A CA 1
ATOM 688 C C . LEU A 1 85 ? -7.489 -0.575 0.139 1.00 96.62 85 LEU A C 1
ATOM 690 O O . LEU A 1 85 ? -6.911 -0.397 1.212 1.00 96.62 85 LEU A O 1
ATOM 694 N N . ILE A 1 86 ? -8.805 -0.721 0.034 1.00 96.38 86 ILE A N 1
ATOM 695 C CA . ILE A 1 86 ? -9.699 -0.913 1.179 1.00 96.38 86 ILE A CA 1
ATOM 696 C C . ILE A 1 86 ? -10.450 -2.216 0.934 1.00 96.38 86 ILE A C 1
ATOM 698 O O . ILE A 1 86 ? -11.105 -2.347 -0.106 1.00 96.38 86 ILE A O 1
ATOM 702 N N . GLU A 1 87 ? -10.334 -3.177 1.850 1.00 95.25 87 GLU A N 1
ATOM 703 C CA . GLU A 1 87 ? -10.922 -4.519 1.699 1.00 95.25 87 GLU A CA 1
ATOM 704 C C . GLU A 1 87 ? -10.517 -5.188 0.375 1.00 95.25 87 GLU A C 1
ATOM 706 O O . GLU A 1 87 ? -11.347 -5.683 -0.395 1.00 95.25 87 GLU A O 1
ATOM 711 N N . GLY A 1 88 ? -9.216 -5.117 0.067 1.00 92.75 88 GLY A N 1
ATOM 712 C CA . GLY A 1 88 ? -8.612 -5.656 -1.157 1.00 92.75 88 GLY A CA 1
ATOM 713 C C . GLY A 1 88 ? -9.012 -4.963 -2.468 1.00 92.75 88 GLY A C 1
ATOM 714 O O . GLY A 1 88 ? -8.623 -5.423 -3.539 1.00 92.75 88 GLY A O 1
ATOM 715 N N . LYS A 1 89 ? -9.783 -3.867 -2.428 1.00 94.25 89 LYS A N 1
ATOM 716 C CA . LYS A 1 89 ? -10.236 -3.141 -3.628 1.00 94.25 89 LYS A CA 1
ATOM 717 C C . LYS A 1 89 ? -9.529 -1.806 -3.769 1.00 94.25 89 LYS A C 1
ATOM 719 O O . LYS A 1 89 ? -9.502 -1.030 -2.817 1.00 94.25 89 LYS A O 1
ATOM 724 N N . LEU A 1 90 ? -9.049 -1.504 -4.974 1.00 94.62 90 LEU A N 1
ATOM 725 C CA . LEU A 1 90 ? -8.437 -0.216 -5.286 1.00 94.62 90 LEU A CA 1
ATOM 726 C C . LEU A 1 90 ? -9.450 0.922 -5.134 1.00 94.62 90 LEU A C 1
ATOM 728 O O . LEU A 1 90 ? -10.461 0.957 -5.833 1.00 94.62 90 LEU A O 1
ATOM 732 N N . GLN A 1 91 ? -9.165 1.845 -4.217 1.00 95.12 91 GLN A N 1
ATOM 733 C CA . GLN A 1 91 ? -9.981 3.041 -3.981 1.00 95.12 91 GLN A CA 1
ATOM 734 C C . GLN A 1 91 ? -9.301 4.304 -4.493 1.00 95.12 91 GLN A C 1
ATOM 736 O O . GLN A 1 91 ? -9.965 5.230 -4.949 1.00 95.12 91 GLN A O 1
ATOM 741 N N . TRP A 1 92 ? -7.973 4.336 -4.427 1.00 94.81 92 TRP A N 1
ATOM 742 C CA . TRP A 1 92 ? -7.180 5.469 -4.868 1.00 94.81 92 TRP A CA 1
ATOM 743 C C . TRP A 1 92 ? -5.841 4.992 -5.419 1.00 94.81 92 TRP A C 1
ATOM 745 O O . TRP A 1 92 ? -5.277 4.018 -4.923 1.00 94.81 92 TRP A O 1
ATOM 755 N N . TYR A 1 93 ? -5.329 5.688 -6.428 1.00 93.00 93 TYR A N 1
ATOM 756 C CA . TYR A 1 93 ? -3.986 5.475 -6.951 1.00 93.00 93 TYR A CA 1
ATOM 757 C C . TYR A 1 93 ? -3.397 6.783 -7.470 1.00 93.00 93 TYR A C 1
ATOM 759 O O . TYR A 1 93 ? -4.111 7.728 -7.809 1.00 93.00 93 TYR A O 1
ATOM 767 N N . SER A 1 94 ? -2.075 6.810 -7.554 1.00 89.56 94 SER A N 1
ATOM 768 C CA . SER A 1 94 ? -1.305 7.887 -8.155 1.00 89.56 94 SER A CA 1
ATOM 769 C C . SER A 1 94 ? -0.117 7.277 -8.887 1.00 89.56 94 SER A C 1
ATOM 771 O O . SER A 1 94 ? 0.545 6.367 -8.386 1.00 89.56 94 SER A O 1
ATOM 773 N N . ASN A 1 95 ? 0.130 7.749 -10.105 1.00 84.00 95 ASN A N 1
ATOM 774 C CA . ASN A 1 95 ? 1.350 7.410 -10.826 1.00 84.00 95 ASN A CA 1
ATOM 775 C C . ASN A 1 95 ? 2.483 8.271 -10.272 1.00 84.00 95 ASN A C 1
ATOM 777 O O . ASN A 1 95 ? 2.261 9.443 -9.962 1.00 84.00 95 ASN A O 1
ATOM 781 N N . GLY A 1 96 ? 3.663 7.676 -10.112 1.00 64.06 96 GLY A N 1
ATOM 782 C CA . GLY A 1 96 ? 4.831 8.313 -9.517 1.00 64.06 96 GLY A CA 1
ATOM 783 C C . GLY A 1 96 ? 5.367 9.458 -10.375 1.00 64.06 96 GLY A C 1
ATOM 784 O O . GLY A 1 96 ? 6.352 9.302 -11.082 1.00 64.06 96 GLY A O 1
ATOM 785 N N . GLU A 1 97 ? 4.732 10.624 -10.295 1.00 55.09 97 GLU A N 1
ATOM 786 C CA . GLU A 1 97 ? 5.319 11.919 -10.629 1.00 55.09 97 GLU A CA 1
ATOM 787 C C . GLU A 1 97 ? 4.957 12.899 -9.512 1.00 55.09 97 GLU A C 1
ATOM 789 O O . GLU A 1 97 ? 3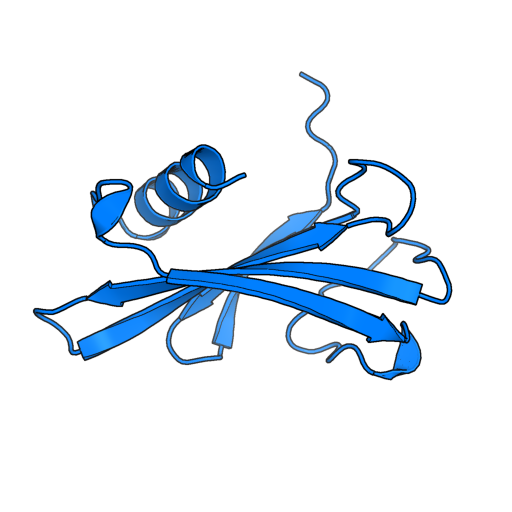.905 13.534 -9.498 1.00 55.09 97 GLU A O 1
ATOM 794 N N . SER A 1 98 ? 5.835 12.998 -8.520 1.00 41.06 98 SER A N 1
ATOM 795 C CA . SER A 1 98 ? 5.863 14.133 -7.597 1.00 41.06 98 SER A CA 1
ATOM 796 C C . SER A 1 98 ? 7.258 14.737 -7.657 1.00 41.06 98 SER A C 1
ATOM 798 O O . SER A 1 98 ? 8.046 14.603 -6.729 1.00 41.06 98 SER A O 1
ATOM 800 N N . ASN A 1 99 ? 7.580 15.338 -8.802 1.00 37.69 99 ASN A N 1
ATOM 801 C CA . ASN A 1 99 ? 8.536 16.437 -8.824 1.00 37.69 99 ASN A CA 1
ATOM 802 C C . ASN A 1 99 ? 7.730 17.713 -8.574 1.00 37.69 99 ASN A C 1
ATOM 804 O O . ASN A 1 99 ? 7.244 18.312 -9.529 1.00 37.69 99 ASN A O 1
ATOM 808 N N . ASP A 1 100 ? 7.523 18.040 -7.301 1.00 35.16 100 ASP A N 1
ATOM 809 C CA . ASP A 1 100 ? 7.563 19.414 -6.774 1.00 35.16 100 ASP A CA 1
ATOM 810 C C . ASP A 1 100 ? 7.508 19.400 -5.239 1.00 35.16 100 ASP A C 1
ATOM 812 O O . ASP A 1 100 ? 6.618 18.717 -4.676 1.00 35.16 100 ASP A O 1
#

Organism: Enterococcus avium (NCBI:txid33945)

Nearest PDB structures (foldseek):
  6i4y-assembly1_B-2  TM=6.159E-01  e=1.839E+00  Homo sapiens
  7o5y-assembly1_B  TM=7.484E-01  e=5.869E+00  Streptococcus sanguinis

Foldseek 3Di:
DLVVLQVQCCVQPV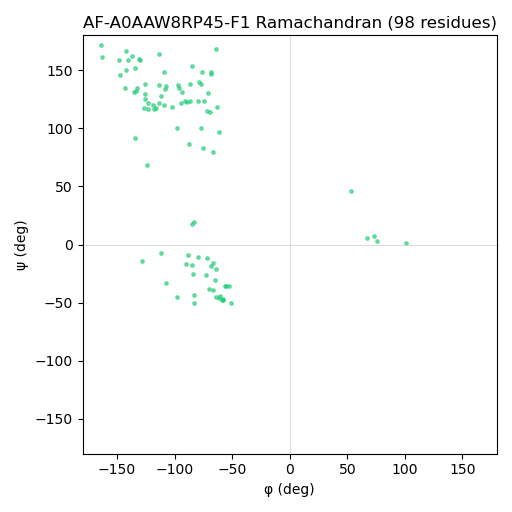DHDDSVQKDKDKDKDAPVPDDCQADVCVPDDDDRIWMKIWIWGADPPVRKIKIKIFIGHPVDRHTQKIFIDINNGTPDIDGPDPPD

pLDDT: mean 89.1, std 12.71, range [35.16, 98.0]